Protein AF-0000000085632508 (afdb_homodimer)

Nearest PDB structures (foldseek):
  6iqc-assembly1_A  TM=9.049E-01  e=2.270E-01  Saccharolobus solfataricus P2
  2k6b-assembly1_A  TM=7.893E-01  e=1.364E-02  Homo sapiens
  6iqc-assembly1_A  TM=8.963E-01  e=1.609E-01  Saccharolobus solfataricus P2
  1edk-assembly1_A  TM=5.184E-01  e=8.566E+00  Staphylococcus aureus
  1bdd-assembly1_A  TM=4.972E-01  e=7.999E+00  Staphylococcus aureus

pLDDT: mean 86.85, std 17.07, range [42.88, 98.12]

Secon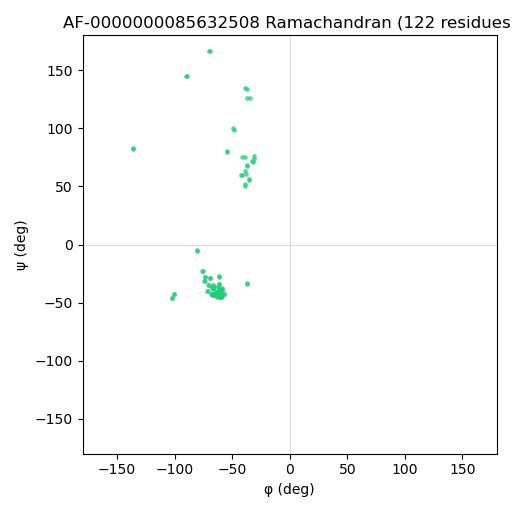dary structure (DSSP, 8-state):
-------------HHHHHHHHHHHHHHHB-HHHHHHHHHHHHH-HHHHHHHHHHHHHHHHHT-/-------------HHHHHHHHHHHHHHHB-HHHHHHHHHHHHH-HHHHHHHHHHHHHHHHHT-

Foldseek 3Di:
DPPPVPVPPPPPDPVVVVVVLVVLCPVQDDPVRVVVLVVCCVVPVVVSVVVSVVSVVVVVVVD/DPCPVPVVVPPPDPVVVVVVLVVVCPVQDDPVRVVVLVVCCVVPVVVSVVVSVVSVVVVVVVD

InterPro domains:
  IPR002836 PDCD5-like [PF01984] (15-63)
  IPR002836 PDCD5-like [PTHR10840] (13-63)
  IPR036883 PDCD5-like superfamily [G3DSA:1.10.8.140] (11-63)
  IPR036883 PDCD5-like superfamily [SSF46950] (13-62)

Structure (mmCIF, N/CA/C/O backbone):
data_AF-0000000085632508-model_v1
#
loop_
_entity.id
_entity.type
_entity.pdbx_description
1 polymer 'Uncharacterized protein'
#
loop_
_atom_site.group_PDB
_atom_site.id
_atom_site.type_symbol
_atom_site.label_atom_id
_atom_site.label_alt_id
_atom_site.label_comp_id
_atom_site.label_asym_id
_atom_site.label_entity_id
_atom_site.label_seq_id
_atom_site.pdbx_PDB_ins_code
_atom_site.Cartn_x
_atom_site.Cartn_y
_atom_site.Cartn_z
_atom_site.occupancy
_atom_site.B_iso_or_equiv
_atom_site.auth_seq_id
_atom_site.auth_comp_id
_atom_site.auth_asym_id
_atom_site.auth_atom_id
_atom_site.pdbx_PDB_model_num
ATOM 1 N N . MET A 1 1 ? -18.391 46.25 10.43 1 43.41 1 MET A N 1
ATOM 2 C CA . MET A 1 1 ? -17.031 45.719 10.562 1 43.41 1 MET A CA 1
ATOM 3 C C . MET A 1 1 ? -16.938 44.281 10.055 1 43.41 1 MET A C 1
ATOM 5 O O . MET A 1 1 ? -17.562 43.375 10.609 1 43.41 1 MET A O 1
ATOM 9 N N . SER A 1 2 ? -16.875 44.062 8.664 1 53.69 2 SER A N 1
ATOM 10 C CA . SER A 1 2 ? -16.953 42.812 7.875 1 53.69 2 SER A CA 1
ATOM 11 C C . SER A 1 2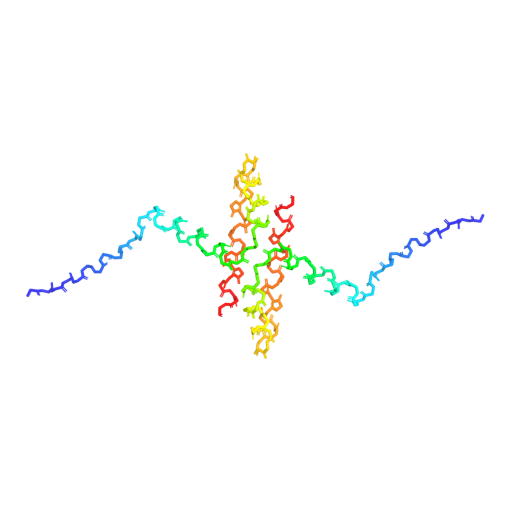 ? -15.93 41.812 8.352 1 53.69 2 SER A C 1
ATOM 13 O O . SER A 1 2 ? -14.734 42.094 8.398 1 53.69 2 SER A O 1
ATOM 15 N N . HIS A 1 3 ? -16.25 41.094 9.453 1 50.5 3 HIS A N 1
ATOM 16 C CA . HIS A 1 3 ? -15.492 39.969 9.953 1 50.5 3 HIS A CA 1
ATOM 17 C C . HIS A 1 3 ? -14.961 39.094 8.805 1 50.5 3 HIS A C 1
ATOM 19 O O . HIS A 1 3 ? -15.734 38.406 8.133 1 50.5 3 HIS A O 1
ATOM 25 N N . SER A 1 4 ? -14.289 39.719 7.836 1 53.91 4 SER A N 1
ATOM 26 C CA . SER A 1 4 ? -13.5 38.969 6.871 1 53.91 4 SER A CA 1
ATOM 27 C C . SER A 1 4 ? -12.727 37.844 7.547 1 53.91 4 SER A C 1
ATOM 29 O O . SER A 1 4 ? -11.695 38.062 8.172 1 53.91 4 SER A O 1
ATOM 31 N N . THR A 1 5 ? -13.406 36.875 8.211 1 49.81 5 THR A N 1
ATOM 32 C CA . THR A 1 5 ? -12.789 35.625 8.648 1 49.81 5 THR A CA 1
ATOM 33 C C . THR A 1 5 ? -11.805 35.125 7.602 1 49.81 5 THR A C 1
ATOM 35 O O . THR A 1 5 ? -12.211 34.719 6.512 1 49.81 5 THR A O 1
ATOM 38 N N . HIS A 1 6 ? -10.719 35.875 7.25 1 52.09 6 HIS A N 1
ATOM 39 C CA . HIS A 1 6 ? -9.625 35.25 6.539 1 52.09 6 HIS A CA 1
ATOM 40 C C . HIS A 1 6 ? -9.398 33.812 7.047 1 52.09 6 HIS A C 1
ATOM 42 O O . HIS A 1 6 ? -9.023 33.625 8.203 1 52.09 6 HIS A O 1
ATOM 48 N N . GLN A 1 7 ? -10.32 32.906 6.809 1 52.09 7 GLN A N 1
ATOM 49 C CA . GLN A 1 7 ? -9.992 31.5 7.02 1 52.09 7 GLN A CA 1
ATOM 50 C C . GLN A 1 7 ? -8.539 31.219 6.648 1 52.09 7 GLN A C 1
ATOM 52 O O . GLN A 1 7 ? -8.195 31.156 5.465 1 52.09 7 GLN A O 1
ATOM 57 N N . THR A 1 8 ? -7.574 31.906 7.211 1 53.34 8 THR A N 1
ATOM 58 C CA . THR A 1 8 ? -6.203 31.453 7.008 1 53.34 8 THR A CA 1
ATOM 59 C C . THR A 1 8 ? -6.145 29.938 6.848 1 53.34 8 THR A C 1
ATOM 61 O O . THR A 1 8 ? -6.664 29.203 7.688 1 53.34 8 THR A O 1
ATOM 64 N N . ILE A 1 9 ? -6.52 29.453 5.703 1 54.19 9 ILE A N 1
ATOM 65 C CA . ILE A 1 9 ? -6.203 28.062 5.426 1 54.19 9 ILE A CA 1
ATOM 66 C C . ILE A 1 9 ? -4.879 27.688 6.09 1 54.19 9 ILE A C 1
ATOM 68 O O . ILE A 1 9 ? -3.826 28.219 5.73 1 54.19 9 ILE A O 1
ATOM 72 N N . ILE A 1 10 ? -4.781 27.562 7.332 1 53.38 10 ILE A N 1
ATOM 73 C CA . ILE A 1 10 ? -3.584 27.109 8.023 1 53.38 10 ILE A CA 1
ATOM 74 C C . ILE A 1 10 ? -2.953 25.953 7.246 1 53.38 10 ILE A C 1
ATOM 76 O O . ILE A 1 10 ? -3.551 24.875 7.113 1 53.38 10 ILE A O 1
ATOM 80 N N . HIS A 1 11 ? -2.305 26.266 6.156 1 59.44 11 HIS A N 1
ATOM 81 C CA . HIS A 1 11 ? -1.521 25.203 5.512 1 59.44 11 HIS A CA 1
ATOM 82 C C . HIS A 1 11 ? -0.641 24.484 6.523 1 59.44 11 HIS A C 1
ATOM 84 O O . HIS A 1 11 ? 0.141 25.109 7.238 1 59.44 11 HIS A O 1
ATOM 90 N N . PRO A 1 12 ? -1.233 23.328 6.871 1 62.53 12 PRO A N 1
ATOM 91 C CA . PRO A 1 12 ? -0.31 22.688 7.805 1 62.53 12 PRO A CA 1
ATOM 92 C C . PRO A 1 12 ? 1.155 22.906 7.438 1 62.53 12 PRO A C 1
ATOM 94 O O . PRO A 1 12 ? 1.488 23.047 6.258 1 62.53 12 PRO A O 1
ATOM 97 N N . ALA A 1 13 ? 1.893 23.406 8.367 1 73.75 13 ALA A N 1
ATOM 98 C CA . ALA A 1 13 ? 3.334 23.547 8.164 1 73.75 13 ALA A CA 1
ATOM 99 C C . ALA A 1 13 ? 3.889 22.344 7.402 1 73.75 13 ALA A C 1
ATOM 101 O O . ALA A 1 13 ? 3.361 21.234 7.508 1 73.75 13 ALA A O 1
ATOM 102 N N . PRO A 1 14 ? 4.68 22.594 6.453 1 78.69 14 PRO A N 1
ATOM 103 C CA . PRO A 1 14 ? 5.312 21.516 5.699 1 78.69 14 PRO A CA 1
ATOM 104 C C . PRO A 1 14 ? 5.68 20.328 6.582 1 78.69 14 PRO A C 1
ATOM 106 O O . PRO A 1 14 ? 5.535 19.172 6.168 1 78.69 14 PRO A O 1
ATOM 109 N N . ARG A 1 15 ? 6.043 20.656 7.828 1 85.38 15 ARG A N 1
ATOM 110 C CA . ARG A 1 15 ? 6.414 19.578 8.734 1 85.38 15 ARG A CA 1
ATOM 111 C C . ARG A 1 15 ? 5.195 18.75 9.133 1 85.38 15 ARG A C 1
ATOM 113 O O . ARG A 1 15 ? 5.27 17.531 9.227 1 85.38 15 ARG A O 1
ATOM 120 N N . GLU A 1 16 ? 4.109 19.422 9.258 1 87.81 16 GLU A N 1
ATOM 121 C CA . GLU A 1 16 ? 2.898 18.719 9.656 1 87.81 16 GLU A CA 1
ATOM 122 C C . GLU A 1 16 ? 2.381 17.828 8.539 1 87.81 16 GLU A C 1
ATOM 124 O O . GLU A 1 16 ? 1.898 16.719 8.789 1 87.81 16 GLU A O 1
ATOM 129 N N . ALA A 1 17 ? 2.494 18.422 7.391 1 88.75 17 ALA A N 1
ATOM 130 C CA . ALA A 1 17 ? 2.07 17.641 6.23 1 88.75 17 ALA A CA 1
ATOM 131 C C . ALA A 1 17 ? 2.898 16.359 6.09 1 88.75 17 ALA A C 1
ATOM 133 O O . ALA A 1 17 ? 2.361 15.297 5.785 1 88.75 17 ALA A O 1
ATOM 134 N N . GLU A 1 18 ? 4.176 16.422 6.348 1 90.06 18 GLU A N 1
ATOM 135 C CA . GLU A 1 18 ? 5.07 15.273 6.266 1 90.06 18 GLU A CA 1
ATOM 136 C C . GLU A 1 18 ? 4.746 14.25 7.344 1 90.06 18 GLU A C 1
ATOM 138 O O . GLU A 1 18 ? 4.789 13.039 7.094 1 90.06 18 GLU A O 1
ATOM 143 N N . GLU A 1 19 ? 4.395 14.789 8.445 1 92.88 19 GLU A N 1
ATOM 144 C CA . GLU A 1 19 ? 4.035 13.898 9.547 1 92.88 19 GLU A CA 1
ATOM 145 C C . GLU A 1 19 ? 2.75 13.141 9.242 1 92.88 19 GLU A C 1
ATOM 147 O O . GLU A 1 19 ? 2.65 11.945 9.516 1 92.88 19 GLU A O 1
ATOM 152 N N . ARG A 1 20 ? 1.889 13.82 8.742 1 92.19 20 ARG A N 1
ATOM 153 C CA . ARG A 1 20 ? 0.625 13.18 8.391 1 92.19 20 ARG A CA 1
ATOM 154 C C . ARG A 1 20 ? 0.835 12.094 7.34 1 92.19 20 ARG A C 1
ATOM 156 O O . ARG A 1 20 ? 0.257 11.008 7.434 1 92.19 20 ARG A O 1
ATOM 163 N N . ARG A 1 21 ? 1.624 12.367 6.371 1 93.19 21 ARG A N 1
ATOM 164 C CA . ARG A 1 21 ? 1.96 11.414 5.324 1 93.19 21 ARG A CA 1
ATOM 165 C C . ARG A 1 21 ? 2.564 10.141 5.918 1 93.19 21 ARG A C 1
ATOM 167 O O . ARG A 1 21 ? 2.184 9.031 5.543 1 93.19 21 ARG A O 1
ATOM 174 N N . GLN A 1 22 ? 3.4 10.328 6.855 1 94.5 22 GLN A N 1
ATOM 175 C CA . GLN A 1 22 ? 4.07 9.203 7.488 1 94.5 22 GLN A CA 1
ATOM 176 C C . GLN A 1 22 ? 3.078 8.344 8.273 1 94.5 22 GLN A C 1
ATOM 178 O O . GLN A 1 22 ? 3.162 7.117 8.258 1 94.5 22 GLN A O 1
ATOM 183 N N . ILE A 1 23 ? 2.15 9.102 8.883 1 94.81 23 ILE A N 1
ATOM 184 C CA . ILE A 1 23 ? 1.144 8.398 9.672 1 94.81 23 ILE A CA 1
ATOM 185 C C . ILE A 1 23 ? 0.254 7.566 8.75 1 94.81 23 ILE A C 1
ATOM 187 O O . ILE A 1 23 ? -0.038 6.406 9.047 1 94.81 23 ILE A O 1
ATOM 191 N N . MET A 1 24 ? -0.117 8.125 7.707 1 95.5 24 MET A N 1
ATOM 192 C CA . MET A 1 24 ? -0.968 7.422 6.75 1 95.5 24 MET A CA 1
ATOM 193 C C . MET A 1 24 ? -0.272 6.176 6.219 1 95.5 24 MET A C 1
ATOM 195 O O . MET A 1 24 ? -0.877 5.102 6.152 1 95.5 24 MET A O 1
ATOM 199 N N . LEU A 1 25 ? 0.951 6.324 5.879 1 96.88 25 LEU A N 1
ATOM 200 C CA . LEU A 1 25 ? 1.729 5.211 5.348 1 96.88 25 LEU A CA 1
ATOM 201 C C . LEU A 1 25 ? 1.856 4.098 6.379 1 96.88 25 LEU A C 1
ATOM 203 O O . LEU A 1 25 ? 1.75 2.916 6.039 1 96.88 25 LEU A O 1
ATOM 207 N N . SER A 1 26 ? 1.983 4.504 7.582 1 97.06 26 SER A N 1
ATOM 208 C CA . SER A 1 26 ? 2.16 3.533 8.656 1 97.06 26 SER A CA 1
ATOM 209 C C . SER A 1 26 ? 0.887 2.729 8.891 1 97.06 26 SER A C 1
ATOM 211 O O . SER A 1 26 ? 0.945 1.582 9.344 1 97.06 26 SER A O 1
ATOM 213 N N . GLN A 1 27 ? -0.236 3.361 8.586 1 96.44 27 GLN A N 1
ATOM 214 C CA . GLN A 1 27 ? -1.518 2.684 8.75 1 96.44 27 GLN A CA 1
ATOM 215 C C . GLN A 1 27 ? -1.751 1.67 7.633 1 96.44 27 GLN A C 1
ATOM 217 O O . GLN A 1 27 ? -2.475 0.689 7.816 1 96.44 27 GLN A O 1
ATOM 222 N N . ILE A 1 28 ? -1.103 1.853 6.543 1 97.94 28 ILE A N 1
ATOM 223 C CA . ILE A 1 28 ? -1.36 1.05 5.352 1 97.94 28 ILE A CA 1
ATOM 224 C C . ILE A 1 28 ? -0.289 -0.029 5.215 1 97.94 28 ILE A C 1
ATOM 226 O O . ILE A 1 28 ? -0.602 -1.193 4.957 1 97.94 28 ILE A O 1
ATOM 230 N N . LEU A 1 29 ? 0.909 0.339 5.441 1 97.94 29 LEU A N 1
ATOM 231 C CA . LEU A 1 29 ? 2.045 -0.534 5.168 1 97.94 29 LEU A CA 1
ATOM 232 C C . LEU A 1 29 ? 2.381 -1.388 6.387 1 97.94 29 LEU A C 1
ATOM 234 O O . LEU A 1 29 ? 2.291 -0.917 7.523 1 97.94 29 LEU A O 1
ATOM 238 N N . SER A 1 30 ? 2.814 -2.615 6.105 1 98.12 30 SER A N 1
ATOM 239 C CA . SER A 1 30 ? 3.359 -3.451 7.172 1 98.12 30 SER A CA 1
ATOM 240 C C . SER A 1 30 ? 4.707 -2.924 7.652 1 98.12 30 SER A C 1
ATOM 242 O O . SER A 1 30 ? 5.336 -2.104 6.98 1 98.12 30 SER A O 1
ATOM 244 N N . ALA A 1 31 ? 5.152 -3.396 8.734 1 97.44 31 ALA A N 1
ATOM 245 C CA . ALA A 1 31 ? 6.461 -3.008 9.258 1 97.44 31 ALA A CA 1
ATOM 246 C C . ALA A 1 31 ? 7.57 -3.355 8.273 1 97.44 31 ALA A C 1
ATOM 248 O O . ALA A 1 31 ? 8.5 -2.566 8.07 1 97.44 31 ALA A O 1
ATOM 249 N N . GLN A 1 32 ? 7.492 -4.492 7.766 1 97 32 GLN A N 1
ATOM 250 C CA . GLN A 1 32 ? 8.477 -4.945 6.785 1 97 32 GLN A CA 1
ATOM 251 C C . GLN A 1 32 ? 8.453 -4.07 5.535 1 97 32 GLN A C 1
ATOM 253 O O . GLN A 1 32 ? 9.508 -3.711 5.004 1 97 32 GLN A O 1
ATOM 258 N N . ALA A 1 33 ? 7.363 -3.744 5.152 1 98 33 ALA A N 1
ATOM 259 C CA . ALA A 1 33 ? 7.219 -2.908 3.961 1 98 33 ALA A CA 1
ATOM 260 C C . ALA A 1 33 ? 7.777 -1.509 4.203 1 98 33 ALA A C 1
ATOM 262 O O . ALA A 1 33 ? 8.422 -0.933 3.326 1 98 33 ALA A O 1
ATOM 263 N N . ARG A 1 34 ? 7.473 -1.011 5.332 1 97.5 34 ARG A N 1
ATOM 264 C CA . ARG A 1 34 ? 8 0.302 5.691 1 97.5 34 ARG A CA 1
ATOM 265 C C . ARG A 1 34 ? 9.523 0.302 5.68 1 97.5 34 ARG A C 1
ATOM 267 O O . ARG A 1 34 ? 10.148 1.265 5.227 1 97.5 34 ARG A O 1
ATOM 274 N N . GLU A 1 35 ? 10.062 -0.757 6.113 1 97.44 35 GLU A N 1
ATOM 275 C CA . GLU A 1 35 ? 11.516 -0.903 6.129 1 97.44 35 GLU A CA 1
ATOM 276 C C . GLU A 1 35 ? 12.078 -0.979 4.715 1 97.44 35 GLU A C 1
ATOM 278 O O . GLU A 1 35 ? 13.094 -0.353 4.41 1 97.44 35 GLU A O 1
ATOM 283 N N . ARG A 1 36 ? 11.391 -1.725 3.93 1 97.06 36 ARG A N 1
ATOM 284 C CA . ARG A 1 36 ? 11.805 -1.825 2.533 1 97.06 36 ARG A CA 1
ATOM 285 C C . ARG A 1 36 ? 11.75 -0.465 1.845 1 97.06 36 ARG A C 1
ATOM 287 O O . ARG A 1 36 ? 12.664 -0.095 1.111 1 97.06 36 ARG A O 1
ATOM 294 N N . LEU A 1 37 ? 10.719 0.25 2.109 1 97.38 37 LEU A N 1
ATOM 295 C CA . LEU A 1 37 ? 10.562 1.586 1.544 1 97.38 37 LEU A CA 1
ATOM 296 C C . LEU A 1 37 ? 11.688 2.506 2.014 1 97.38 37 LEU A C 1
ATOM 298 O O . LEU A 1 37 ? 12.242 3.268 1.221 1 97.38 37 LEU A O 1
ATOM 302 N N . ALA A 1 38 ? 12 2.404 3.252 1 97.06 38 ALA A N 1
ATOM 303 C CA . ALA A 1 38 ? 13.07 3.213 3.828 1 97.06 38 ALA A CA 1
ATOM 304 C C . ALA A 1 38 ? 14.406 2.9 3.166 1 97.06 38 ALA A C 1
ATOM 306 O O . ALA A 1 38 ? 15.211 3.803 2.92 1 97.06 38 ALA A O 1
ATOM 307 N N . ARG A 1 39 ? 14.547 1.64 2.953 1 97.31 39 ARG A N 1
ATOM 308 C CA . ARG A 1 39 ? 15.781 1.211 2.299 1 97.31 39 ARG A CA 1
ATOM 309 C C . ARG A 1 39 ? 15.867 1.763 0.879 1 97.31 39 ARG A C 1
ATOM 311 O O . ARG A 1 39 ? 16.922 2.229 0.452 1 97.31 39 ARG A O 1
ATOM 318 N N . ILE A 1 40 ? 14.836 1.754 0.236 1 97.38 40 ILE A N 1
ATOM 319 C CA . ILE A 1 40 ? 14.797 2.301 -1.115 1 97.38 40 ILE A CA 1
ATOM 320 C C . ILE A 1 40 ? 15.078 3.801 -1.075 1 97.38 40 ILE A C 1
ATOM 322 O O . ILE A 1 40 ? 15.789 4.328 -1.934 1 97.38 40 ILE A O 1
ATOM 326 N N . ALA A 1 41 ? 14.523 4.426 -0.128 1 97.19 41 ALA A N 1
ATOM 327 C CA . ALA A 1 41 ? 14.672 5.871 0.011 1 97.19 41 ALA A CA 1
ATOM 328 C C . ALA A 1 41 ? 16.141 6.254 0.206 1 97.19 41 ALA A C 1
ATOM 330 O O . ALA A 1 41 ? 16.562 7.352 -0.176 1 97.19 41 ALA A O 1
ATOM 331 N N . LEU A 1 42 ? 16.953 5.344 0.782 1 97.38 42 LEU A N 1
ATOM 332 C CA . LEU A 1 42 ? 18.359 5.594 1.045 1 97.38 42 LEU A CA 1
ATOM 333 C C . LEU A 1 42 ? 19.172 5.555 -0.247 1 97.38 42 LEU A C 1
ATOM 335 O O . LEU A 1 42 ? 20.219 6.207 -0.351 1 97.38 42 LEU A O 1
ATOM 339 N N . VAL A 1 43 ? 18.75 4.867 -1.155 1 96.56 43 VAL A N 1
ATOM 340 C CA . VAL A 1 43 ? 19.516 4.637 -2.379 1 96.56 43 VAL A CA 1
ATOM 341 C C . VAL A 1 43 ? 18.969 5.504 -3.506 1 96.56 43 VAL A C 1
ATOM 343 O O . VAL A 1 43 ? 19.719 6.113 -4.258 1 96.56 43 VAL A O 1
ATOM 346 N N . LYS A 1 44 ? 17.594 5.5 -3.617 1 97.12 44 LYS A N 1
ATOM 347 C CA . LYS A 1 44 ? 16.875 6.242 -4.648 1 97.12 44 LYS A CA 1
ATOM 348 C C . LYS A 1 44 ? 15.664 6.965 -4.059 1 97.12 44 LYS A C 1
ATOM 350 O O . LYS A 1 44 ? 14.523 6.527 -4.242 1 97.12 44 LYS A O 1
ATOM 355 N N . PRO A 1 45 ? 15.805 8.117 -3.477 1 96.69 45 PRO A N 1
ATOM 356 C CA . PRO A 1 45 ? 14.727 8.828 -2.793 1 96.69 45 PRO A CA 1
ATOM 357 C C . PRO A 1 45 ? 13.57 9.188 -3.727 1 96.69 45 PRO A C 1
ATOM 359 O O . PRO A 1 45 ? 12.406 9.164 -3.312 1 96.69 45 PRO A O 1
ATOM 362 N N . GLU A 1 46 ? 13.945 9.469 -4.961 1 96.69 46 GLU A N 1
ATOM 363 C CA . GLU A 1 46 ? 12.898 9.805 -5.922 1 96.69 46 GLU A CA 1
ATOM 364 C C . GLU A 1 46 ? 11.984 8.609 -6.18 1 96.69 46 GLU A C 1
ATOM 366 O O . GLU A 1 46 ? 10.773 8.766 -6.316 1 96.69 46 GLU A O 1
ATOM 371 N N . LYS A 1 47 ? 12.648 7.465 -6.32 1 97.25 47 LYS A N 1
ATOM 372 C CA . LYS A 1 47 ? 11.875 6.246 -6.508 1 97.25 47 LYS A CA 1
ATOM 373 C C . LYS A 1 47 ? 10.977 5.969 -5.305 1 97.25 47 LYS A C 1
ATOM 375 O O . LYS A 1 47 ? 9.797 5.648 -5.461 1 97.25 47 LYS A O 1
ATOM 380 N N . ALA A 1 48 ? 11.5 6.121 -4.133 1 97.75 48 ALA A N 1
ATOM 381 C CA . ALA A 1 48 ? 10.742 5.922 -2.9 1 97.75 48 ALA A CA 1
ATOM 382 C C . ALA A 1 48 ? 9.547 6.859 -2.834 1 97.75 48 ALA A C 1
ATOM 384 O O . ALA A 1 48 ? 8.445 6.449 -2.451 1 97.75 48 ALA A O 1
ATOM 385 N N . GLY A 1 49 ? 9.852 8.078 -3.23 1 96.31 49 GLY A N 1
ATOM 386 C CA . GLY A 1 49 ? 8.766 9.039 -3.258 1 96.31 49 GLY A CA 1
ATOM 387 C C . GLY A 1 49 ? 7.641 8.648 -4.195 1 96.31 49 GLY A C 1
ATOM 388 O O . GLY A 1 49 ? 6.461 8.812 -3.865 1 96.31 49 GLY A O 1
ATOM 389 N N . GLY A 1 50 ? 7.992 8.125 -5.328 1 97.06 50 GLY A N 1
ATOM 390 C CA . GLY A 1 50 ? 6.988 7.645 -6.262 1 97.06 50 GLY A CA 1
ATOM 391 C C . GLY A 1 50 ? 6.168 6.492 -5.715 1 97.06 50 GLY A C 1
ATOM 392 O O . GLY A 1 50 ? 4.949 6.457 -5.879 1 97.06 50 GLY A O 1
ATOM 393 N N . VAL A 1 51 ? 6.812 5.598 -5.039 1 97.88 51 VAL A N 1
ATOM 394 C CA . VAL A 1 51 ? 6.137 4.457 -4.426 1 97.88 51 VAL A CA 1
ATOM 395 C C . VAL A 1 51 ? 5.152 4.945 -3.369 1 97.88 51 VAL A C 1
ATOM 397 O O . VAL A 1 51 ? 4 4.504 -3.33 1 97.88 51 VAL A O 1
ATOM 400 N N . GLU A 1 52 ? 5.566 5.867 -2.555 1 98.06 52 GLU A N 1
ATOM 401 C CA . GLU A 1 52 ? 4.703 6.441 -1.526 1 98.06 52 GLU A CA 1
ATOM 402 C C . GLU A 1 52 ? 3.467 7.09 -2.143 1 98.06 52 GLU A C 1
ATOM 404 O O . GLU A 1 52 ? 2.354 6.914 -1.644 1 98.06 52 GLU A O 1
ATOM 409 N N . ASP A 1 53 ? 3.719 7.824 -3.217 1 97.06 53 ASP A N 1
ATOM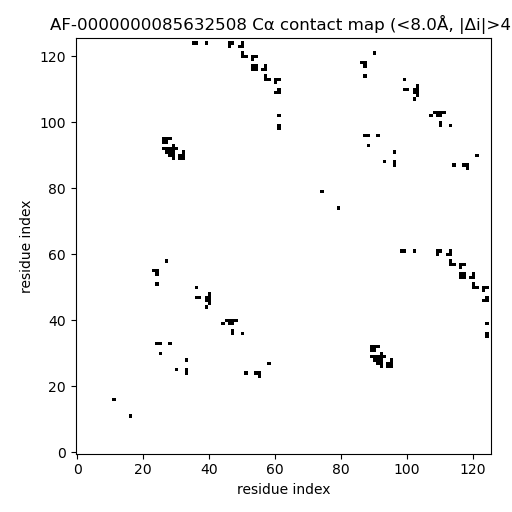 410 C CA . ASP A 1 53 ? 2.621 8.523 -3.873 1 97.06 53 ASP A CA 1
ATOM 411 C C . ASP A 1 53 ? 1.569 7.547 -4.387 1 97.06 53 ASP A C 1
ATOM 413 O O . ASP A 1 53 ? 0.368 7.797 -4.266 1 97.06 53 ASP A O 1
ATOM 417 N N . VAL A 1 54 ? 2.035 6.5 -4.93 1 97.38 54 VAL A N 1
ATOM 418 C CA . VAL A 1 54 ? 1.131 5.484 -5.453 1 97.38 54 VAL A CA 1
ATOM 419 C C . VAL A 1 54 ? 0.331 4.863 -4.312 1 97.38 54 VAL A C 1
ATOM 421 O O . VAL A 1 54 ? -0.881 4.664 -4.43 1 97.38 54 VAL A O 1
ATOM 424 N N . ILE A 1 55 ? 0.97 4.566 -3.178 1 97.5 55 ILE A N 1
ATOM 425 C CA . ILE A 1 55 ? 0.326 3.953 -2.021 1 97.5 55 ILE A CA 1
ATOM 426 C C . ILE A 1 55 ? -0.742 4.895 -1.466 1 97.5 55 ILE A C 1
ATOM 428 O O . ILE A 1 55 ? -1.842 4.457 -1.119 1 97.5 55 ILE A O 1
ATOM 432 N N . LEU A 1 56 ? -0.425 6.133 -1.426 1 96.88 56 LEU A N 1
ATOM 433 C CA . LEU A 1 56 ? -1.375 7.117 -0.918 1 96.88 56 LEU A CA 1
ATOM 434 C C . LEU A 1 56 ? -2.584 7.23 -1.842 1 96.88 56 LEU A C 1
ATOM 436 O O . LEU A 1 56 ? -3.709 7.426 -1.376 1 96.88 56 LEU A O 1
ATOM 440 N N . LEU A 1 57 ? -2.328 7.133 -3.129 1 95.69 57 LEU A N 1
ATOM 441 C CA . LEU A 1 57 ? -3.416 7.109 -4.102 1 95.69 57 LEU A CA 1
ATOM 442 C C . LEU A 1 57 ? -4.344 5.926 -3.852 1 95.69 57 LEU A C 1
ATOM 444 O O . LEU A 1 57 ? -5.566 6.082 -3.852 1 95.69 57 LEU A O 1
ATOM 448 N N . ALA A 1 58 ? -3.721 4.812 -3.592 1 96.06 58 ALA A N 1
ATOM 449 C CA . ALA A 1 58 ? -4.504 3.619 -3.283 1 96.06 58 ALA A CA 1
ATOM 450 C C . ALA A 1 58 ? -5.352 3.828 -2.029 1 96.06 58 ALA A C 1
ATOM 452 O O . ALA A 1 58 ? -6.508 3.404 -1.974 1 96.06 58 ALA A O 1
ATOM 453 N N . ALA A 1 59 ? -4.793 4.434 -1.087 1 96.75 59 ALA A N 1
ATOM 454 C CA . ALA A 1 59 ? -5.48 4.707 0.171 1 96.75 59 ALA A CA 1
ATOM 455 C C . ALA A 1 59 ? -6.734 5.547 -0.062 1 96.75 59 ALA A C 1
ATOM 457 O O . ALA A 1 59 ? -7.766 5.324 0.574 1 96.75 59 ALA A O 1
ATOM 458 N N . GLN A 1 60 ? -6.668 6.473 -0.935 1 94.81 60 GLN A N 1
ATOM 459 C CA . GLN A 1 60 ? -7.793 7.344 -1.261 1 94.81 60 GLN A CA 1
ATOM 460 C C . GLN A 1 60 ? -8.922 6.559 -1.92 1 94.81 60 GLN A C 1
ATOM 462 O O . GLN A 1 60 ? -10.102 6.832 -1.672 1 94.81 60 GLN A O 1
ATOM 467 N N . MET A 1 61 ? -8.547 5.562 -2.711 1 93.38 61 MET A N 1
ATOM 468 C CA . MET A 1 61 ? -9.531 4.723 -3.377 1 93.38 61 MET A CA 1
ATOM 469 C C . MET A 1 61 ? -10.18 3.756 -2.391 1 93.38 61 MET A C 1
ATOM 471 O O . MET A 1 61 ? -11.328 3.342 -2.582 1 93.38 61 MET A O 1
ATOM 475 N N . ALA A 1 62 ? -9.383 3.355 -1.382 1 92.25 62 ALA A N 1
ATOM 476 C CA . ALA A 1 62 ? -9.836 2.357 -0.419 1 92.25 62 ALA A CA 1
ATOM 477 C C . ALA A 1 62 ? -10.734 2.988 0.641 1 92.25 62 ALA A C 1
ATOM 479 O O . ALA A 1 62 ? -11.086 2.342 1.632 1 92.25 62 ALA A O 1
ATOM 480 N N . GLN A 1 63 ? -10.969 4.258 0.724 1 85.44 63 GLN A N 1
ATOM 481 C CA . GLN A 1 63 ? -11.805 4.926 1.713 1 85.44 63 GLN A CA 1
ATOM 482 C C . GLN A 1 63 ? -13.266 4.93 1.277 1 85.44 63 GLN A C 1
ATOM 484 O O . GLN A 1 63 ? -13.562 4.988 0.082 1 85.44 63 GLN A O 1
ATOM 489 N N . MET B 1 1 ? 15.516 -35.188 -33.969 1 42.88 1 MET B N 1
ATOM 490 C CA . MET B 1 1 ? 14.227 -35.062 -33.312 1 42.88 1 MET B CA 1
ATOM 491 C C . MET B 1 1 ? 14.164 -33.812 -32.469 1 42.88 1 MET B C 1
ATOM 493 O O . MET B 1 1 ? 14.984 -33.625 -31.562 1 42.88 1 MET B O 1
ATOM 497 N N . SER B 1 2 ? 13.805 -32.594 -33.062 1 53.22 2 SER B N 1
ATOM 498 C CA . SER B 1 2 ? 13.844 -31.203 -32.594 1 53.22 2 SER B CA 1
ATOM 499 C C . SER B 1 2 ? 13.094 -31.062 -31.266 1 53.22 2 SER B C 1
ATOM 501 O O . SER B 1 2 ? 11.914 -31.406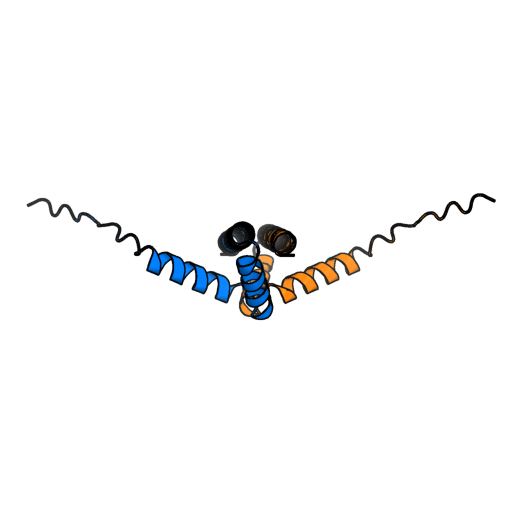 -31.172 1 53.22 2 SER B O 1
ATOM 503 N N . HIS B 1 3 ? 13.75 -31.438 -30.156 1 50.66 3 HIS B N 1
ATOM 504 C CA . HIS B 1 3 ? 13.289 -31.234 -28.781 1 50.66 3 HIS B CA 1
ATOM 505 C C . HIS B 1 3 ? 12.617 -29.875 -28.641 1 50.66 3 HIS B C 1
ATOM 507 O O . HIS B 1 3 ? 13.281 -28.828 -28.672 1 50.66 3 HIS B O 1
ATOM 513 N N . SER B 1 4 ? 11.656 -29.578 -29.547 1 53.97 4 SER B N 1
ATOM 514 C CA . SER B 1 4 ? 10.766 -28.453 -29.328 1 53.97 4 SER B CA 1
ATOM 515 C C . SER B 1 4 ? 10.297 -28.391 -27.875 1 53.97 4 SER B C 1
ATOM 517 O O . SER B 1 4 ? 9.422 -29.156 -27.469 1 53.97 4 SER B O 1
ATOM 519 N N . THR B 1 5 ? 11.188 -28.266 -26.906 1 49.47 5 THR B N 1
ATOM 520 C CA . THR B 1 5 ? 10.844 -27.953 -25.516 1 49.47 5 THR B CA 1
ATOM 521 C C . THR B 1 5 ? 9.719 -26.922 -25.469 1 49.47 5 THR B C 1
ATOM 523 O O . THR B 1 5 ? 9.914 -25.766 -25.844 1 49.47 5 THR B O 1
ATOM 526 N N . HIS B 1 6 ? 8.5 -27.25 -25.984 1 52.28 6 HIS B N 1
ATOM 527 C CA . HIS B 1 6 ? 7.352 -26.422 -25.625 1 52.28 6 HIS B CA 1
ATOM 528 C C . HIS B 1 6 ? 7.441 -25.969 -24.172 1 52.28 6 HIS B C 1
ATOM 530 O O . HIS B 1 6 ? 7.387 -26.781 -23.25 1 52.28 6 HIS B O 1
ATOM 536 N N . GLN B 1 7 ? 8.391 -25.109 -23.844 1 51.41 7 GLN B N 1
ATOM 537 C CA . GLN B 1 7 ? 8.289 -24.438 -22.547 1 51.41 7 GLN B CA 1
ATOM 538 C C . GLN B 1 7 ? 6.836 -24.156 -22.188 1 51.41 7 GLN B C 1
ATOM 540 O O . GLN B 1 7 ? 6.223 -23.234 -22.734 1 51.41 7 GLN B O 1
ATOM 545 N N . THR B 1 8 ? 5.949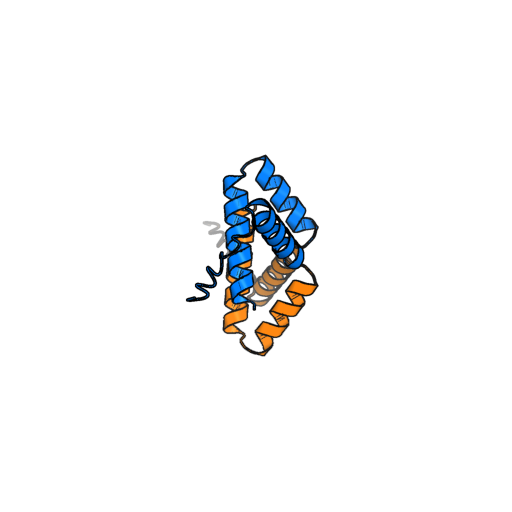 -25.109 -22.141 1 52.59 8 THR B N 1
ATOM 546 C CA . THR B 1 8 ? 4.625 -24.859 -21.578 1 52.59 8 THR B CA 1
ATOM 547 C C . THR B 1 8 ? 4.703 -23.797 -20.484 1 52.59 8 THR B C 1
ATOM 549 O O . THR B 1 8 ? 5.48 -23.953 -19.531 1 52.59 8 THR B O 1
ATOM 552 N N . ILE B 1 9 ? 4.879 -22.578 -20.844 1 53.88 9 ILE B N 1
ATOM 553 C CA . ILE B 1 9 ? 4.66 -21.531 -19.828 1 53.88 9 ILE B CA 1
ATOM 554 C C . ILE B 1 9 ? 3.576 -21.984 -18.859 1 53.88 9 ILE B C 1
ATOM 556 O O . ILE B 1 9 ? 2.418 -22.172 -19.234 1 53.88 9 ILE B O 1
ATOM 560 N N . ILE B 1 10 ? 3.771 -22.891 -18.031 1 53.31 10 ILE B N 1
ATOM 561 C CA . ILE B 1 10 ? 2.836 -23.297 -16.984 1 53.31 10 ILE B CA 1
ATOM 562 C C . ILE B 1 10 ? 2.156 -22.062 -16.391 1 53.31 10 ILE B C 1
ATOM 564 O O . ILE B 1 10 ? 2.812 -21.219 -15.773 1 53.31 10 ILE B O 1
ATOM 568 N N . HIS B 1 11 ? 1.222 -21.469 -17.094 1 59.28 11 HIS B N 1
ATOM 569 C CA . HIS B 1 11 ? 0.423 -20.422 -16.469 1 59.28 11 HIS B CA 1
ATOM 570 C C . HIS B 1 11 ? -0.107 -20.859 -15.117 1 59.28 11 HIS B C 1
ATOM 572 O O . HIS B 1 11 ? -0.756 -21.906 -15.008 1 59.28 11 HIS B O 1
ATOM 578 N N . PRO B 1 12 ? 0.673 -20.375 -14.148 1 62.72 12 PRO B N 1
ATOM 579 C CA . PRO B 1 12 ? 0.062 -20.797 -12.883 1 62.72 12 PRO B CA 1
ATOM 580 C C . PRO B 1 12 ? -1.464 -20.828 -12.953 1 62.72 12 PRO B C 1
ATOM 582 O O . PRO B 1 12 ? -2.07 -20.016 -13.664 1 62.72 12 PRO B O 1
ATOM 585 N N . ALA B 1 13 ? -1.996 -21.938 -12.609 1 73.94 13 ALA B N 1
ATOM 586 C CA . ALA B 1 13 ? -3.451 -22.031 -12.5 1 73.94 13 ALA B CA 1
ATOM 587 C C . ALA B 1 13 ? -4.035 -20.734 -11.93 1 73.94 13 ALA B C 1
ATOM 589 O O . ALA B 1 13 ? -3.381 -20.047 -11.133 1 73.94 13 ALA B O 1
ATOM 590 N N . PRO B 1 14 ? -5.043 -20.266 -12.516 1 78.38 14 PRO B N 1
ATOM 591 C CA . PRO B 1 14 ? -5.711 -19.078 -12 1 78.38 14 PRO B CA 1
ATOM 592 C C . PRO B 1 14 ? -5.75 -19.031 -10.477 1 78.38 14 PRO B C 1
ATOM 594 O O . PRO B 1 14 ? -5.574 -17.953 -9.883 1 78.38 14 PRO B O 1
ATOM 597 N N . ARG B 1 15 ? -5.863 -20.234 -9.883 1 85.44 15 ARG B N 1
ATOM 598 C CA . ARG B 1 15 ? -5.914 -20.281 -8.422 1 85.44 15 ARG B CA 1
ATOM 599 C C . ARG B 1 15 ? -4.555 -19.938 -7.82 1 85.44 15 ARG B C 1
ATOM 601 O O . ARG B 1 15 ? -4.48 -19.234 -6.809 1 85.44 15 ARG B O 1
ATOM 608 N N . GLU B 1 16 ? -3.549 -20.344 -8.5 1 87.81 16 GLU B N 1
ATOM 609 C CA . GLU B 1 16 ? -2.213 -20.078 -7.98 1 87.81 16 GLU B CA 1
ATOM 610 C C . GLU B 1 16 ? -1.858 -18.594 -8.102 1 87.81 16 GLU B C 1
ATOM 612 O O . GLU B 1 16 ? -1.222 -18.031 -7.207 1 87.81 16 GLU B O 1
ATOM 617 N N . ALA B 1 17 ? -2.277 -18.109 -9.227 1 88.81 17 ALA B N 1
ATOM 618 C CA . ALA B 1 17 ? -2.035 -16.688 -9.438 1 88.81 17 ALA B CA 1
ATOM 619 C C . ALA B 1 17 ? -2.736 -15.852 -8.375 1 88.81 17 ALA B C 1
ATOM 621 O O . ALA B 1 17 ? -2.168 -14.883 -7.863 1 88.81 17 ALA B O 1
ATOM 622 N N . GLU B 1 18 ? -3.926 -16.219 -7.984 1 90.06 18 GLU B N 1
ATOM 623 C CA . GLU B 1 18 ? -4.691 -15.516 -6.961 1 90.06 18 GLU B CA 1
ATOM 624 C C . GLU B 1 18 ? -4.035 -15.648 -5.59 1 90.06 18 GLU B C 1
ATOM 626 O O . GLU B 1 18 ? -4.008 -14.695 -4.816 1 90.06 18 GLU B O 1
ATOM 631 N N . GLU B 1 19 ? -3.518 -16.797 -5.414 1 92.88 19 GLU B N 1
ATOM 632 C CA . GLU B 1 19 ? -2.838 -17.031 -4.141 1 92.88 19 GLU B CA 1
ATOM 633 C C . GLU B 1 19 ? -1.575 -16.172 -4.031 1 92.88 19 GLU B C 1
ATOM 635 O O . GLU B 1 19 ? -1.295 -15.609 -2.973 1 92.88 19 GLU B O 1
ATOM 640 N N . ARG B 1 20 ? -0.92 -16.141 -5.047 1 92.19 20 ARG B N 1
ATOM 641 C CA . ARG B 1 20 ? 0.298 -15.328 -5.043 1 92.19 20 ARG B CA 1
ATOM 642 C C . ARG B 1 20 ? -0.021 -13.859 -4.816 1 92.19 20 ARG B C 1
ATOM 644 O O . ARG B 1 20 ? 0.673 -13.172 -4.059 1 92.19 20 ARG B O 1
ATOM 651 N N . ARG B 1 21 ? -1.022 -13.383 -5.441 1 93.19 21 ARG B N 1
ATOM 652 C CA . ARG B 1 21 ? -1.476 -12.008 -5.277 1 93.19 21 ARG B CA 1
ATOM 653 C C . ARG B 1 21 ? -1.802 -11.711 -3.818 1 93.19 21 ARG B C 1
ATOM 655 O O . ARG B 1 21 ? -1.396 -10.672 -3.285 1 93.19 21 ARG B O 1
ATOM 662 N N . GLN B 1 22 ? -2.432 -12.625 -3.211 1 94.38 22 GLN B N 1
ATOM 663 C CA . GLN B 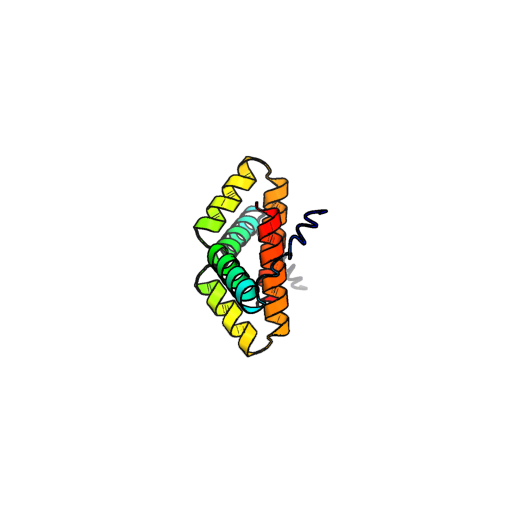1 22 ? -2.824 -12.453 -1.816 1 94.38 22 GLN B CA 1
ATOM 664 C C . GLN B 1 22 ? -1.604 -12.406 -0.902 1 94.38 22 GLN B C 1
ATOM 666 O O . GLN B 1 22 ? -1.562 -11.617 0.043 1 94.38 2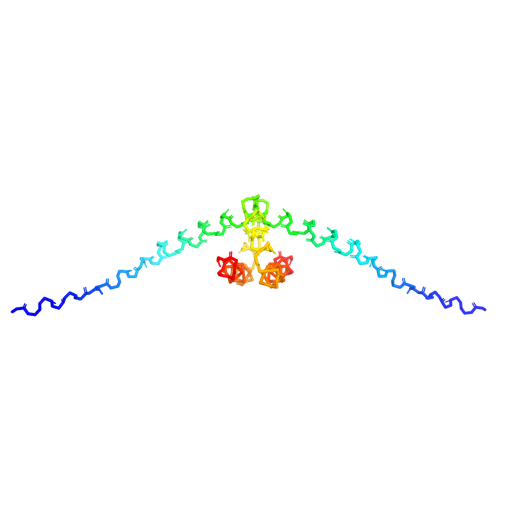2 GLN B O 1
ATOM 671 N N . ILE B 1 23 ? -0.642 -13.258 -1.312 1 94.88 23 ILE B N 1
ATOM 672 C CA . ILE B 1 23 ? 0.581 -13.305 -0.52 1 94.88 23 ILE B CA 1
ATOM 673 C C . ILE B 1 23 ? 1.331 -11.984 -0.64 1 94.88 23 ILE B C 1
ATOM 675 O O . ILE B 1 23 ? 1.798 -11.438 0.361 1 94.88 23 ILE B O 1
ATOM 679 N N . MET B 1 24 ? 1.396 -11.508 -1.784 1 95.5 24 MET B N 1
ATOM 680 C CA . MET B 1 24 ? 2.086 -10.25 -2.021 1 95.5 24 MET B CA 1
ATOM 681 C C . MET B 1 24 ? 1.422 -9.109 -1.248 1 95.5 24 MET B C 1
ATOM 683 O O . MET B 1 24 ? 2.104 -8.312 -0.604 1 95.5 24 MET B O 1
ATOM 687 N N . LEU B 1 25 ? 0.15 -9.078 -1.303 1 96.88 25 LEU B N 1
ATOM 688 C CA . LEU B 1 25 ? -0.607 -8.039 -0.612 1 96.88 25 LEU B CA 1
ATOM 689 C C . LEU B 1 25 ? -0.389 -8.117 0.896 1 96.88 25 LEU B C 1
ATOM 691 O O . LEU B 1 25 ? -0.237 -7.094 1.561 1 96.88 25 LEU B O 1
ATOM 695 N N . SER B 1 26 ? -0.291 -9.305 1.353 1 97.06 26 SER B N 1
ATOM 696 C CA . SER B 1 26 ? -0.128 -9.516 2.787 1 97.06 26 SER B CA 1
ATOM 697 C C . SER B 1 26 ? 1.243 -9.047 3.264 1 97.06 26 SER B C 1
ATOM 699 O O . SER B 1 26 ? 1.406 -8.664 4.422 1 97.06 26 SER B O 1
ATOM 701 N N . GLN B 1 27 ? 2.199 -9.117 2.355 1 96.44 27 GLN B N 1
ATOM 702 C CA . GLN B 1 27 ? 3.549 -8.672 2.691 1 96.44 27 GLN B CA 1
ATOM 703 C C . GLN B 1 27 ? 3.633 -7.152 2.73 1 96.44 27 GLN B C 1
ATOM 705 O O . GLN B 1 27 ? 4.473 -6.586 3.434 1 96.44 27 GLN B O 1
ATOM 710 N N . ILE B 1 28 ? 2.748 -6.504 2.064 1 98 28 ILE B N 1
ATOM 711 C CA . ILE B 1 28 ? 2.818 -5.059 1.891 1 98 28 ILE B CA 1
ATOM 712 C C . ILE B 1 28 ? 1.866 -4.375 2.869 1 98 28 ILE B C 1
ATOM 714 O O . ILE B 1 28 ? 2.234 -3.396 3.523 1 98 28 ILE B O 1
ATOM 718 N N . LEU B 1 29 ? 0.718 -4.91 2.992 1 97.94 29 LEU B N 1
ATOM 719 C CA . LEU B 1 29 ? -0.351 -4.262 3.744 1 97.94 29 LEU B CA 1
ATOM 720 C C . LEU B 1 29 ? -0.31 -4.672 5.211 1 97.94 29 LEU B C 1
ATOM 722 O O . LEU B 1 29 ? -0.019 -5.828 5.531 1 97.94 29 LEU B O 1
ATOM 726 N N . SER B 1 30 ? -0.652 -3.727 6.074 1 98.12 30 SER B N 1
ATOM 727 C CA . SER B 1 30 ? -0.854 -4.055 7.484 1 98.12 30 SER B CA 1
ATOM 728 C C . SER B 1 30 ? -2.109 -4.895 7.68 1 98.12 30 SER B C 1
ATOM 730 O O . SER B 1 30 ? -2.957 -4.973 6.789 1 98.12 30 SER B O 1
ATOM 732 N N . ALA B 1 31 ? -2.256 -5.461 8.789 1 97.38 31 ALA B N 1
ATOM 733 C CA . ALA B 1 31 ? -3.449 -6.238 9.109 1 97.38 31 ALA B CA 1
ATOM 734 C C . ALA B 1 31 ? -4.707 -5.379 9.016 1 97.38 31 ALA B C 1
ATOM 736 O O . ALA B 1 31 ? -5.734 -5.824 8.5 1 97.38 31 ALA B O 1
ATOM 737 N N . GLN B 1 32 ? -4.625 -4.25 9.555 1 96.94 32 GLN B N 1
ATOM 738 C CA . GLN B 1 32 ? -5.746 -3.314 9.523 1 96.94 32 GLN B CA 1
ATOM 739 C C . GLN B 1 32 ? -6.094 -2.926 8.086 1 96.94 32 GLN B C 1
ATOM 741 O O . GLN B 1 32 ? -7.27 -2.857 7.723 1 96.94 32 GLN B O 1
ATOM 746 N N . ALA B 1 33 ? -5.156 -2.729 7.367 1 97.94 33 ALA B N 1
ATOM 747 C CA . ALA B 1 33 ? -5.367 -2.348 5.973 1 97.94 33 ALA B CA 1
ATOM 748 C C . ALA B 1 33 ? -6.008 -3.484 5.188 1 97.94 33 ALA B C 1
ATOM 750 O O . ALA B 1 33 ? -6.895 -3.254 4.359 1 97.94 33 ALA B O 1
ATOM 751 N N . ARG B 1 34 ? -5.52 -4.645 5.422 1 97.44 34 ARG B N 1
ATOM 752 C CA . ARG B 1 34 ? -6.09 -5.812 4.766 1 97.44 34 ARG B CA 1
ATOM 753 C C . ARG B 1 34 ? -7.57 -5.961 5.102 1 97.44 34 ARG B C 1
ATOM 755 O O . ARG B 1 34 ? -8.383 -6.297 4.234 1 97.44 34 ARG B O 1
ATOM 762 N N . GLU B 1 35 ? -7.883 -5.652 6.293 1 97.31 35 GLU B N 1
ATOM 763 C CA . GLU B 1 35 ? -9.273 -5.719 6.738 1 97.31 35 GLU B CA 1
ATOM 764 C C . GLU B 1 35 ? -10.125 -4.656 6.055 1 97.31 35 GLU B C 1
ATOM 766 O O . GLU B 1 35 ? -11.242 -4.934 5.625 1 97.31 35 GLU B O 1
ATOM 771 N N . ARG B 1 36 ? -9.555 -3.514 5.988 1 97 36 ARG B N 1
ATOM 772 C CA . ARG B 1 36 ? -10.25 -2.43 5.309 1 97 36 ARG B CA 1
ATOM 773 C C . ARG B 1 36 ? -10.5 -2.771 3.842 1 97 36 ARG B C 1
ATOM 775 O O . ARG B 1 36 ? -11.594 -2.547 3.32 1 97 36 ARG B O 1
ATOM 782 N N . LEU B 1 37 ? -9.516 -3.33 3.236 1 97.38 37 LEU B N 1
ATOM 783 C CA . LEU B 1 37 ? -9.641 -3.74 1.843 1 97.38 37 LEU B CA 1
ATOM 784 C C . LEU B 1 37 ? -10.719 -4.809 1.683 1 97.38 37 LEU B C 1
A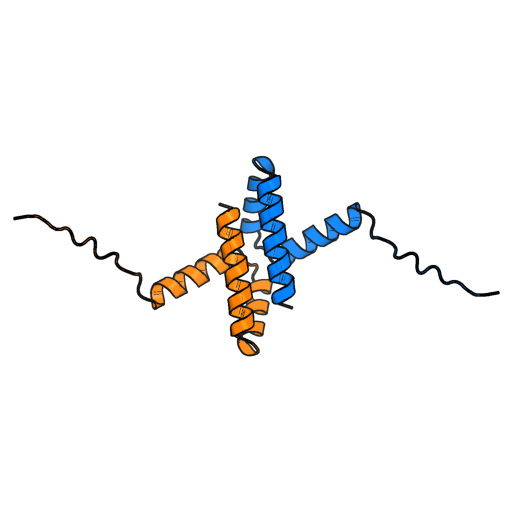TOM 786 O O . LEU B 1 37 ? -11.516 -4.754 0.743 1 97.38 37 LEU B O 1
ATOM 790 N N . ALA B 1 38 ? -10.742 -5.715 2.588 1 97 38 ALA B N 1
ATOM 791 C CA . ALA B 1 38 ? -11.742 -6.781 2.562 1 97 38 ALA B CA 1
ATOM 792 C C . ALA B 1 38 ? -13.148 -6.219 2.695 1 97 38 ALA B C 1
ATOM 794 O O . ALA B 1 38 ? -14.078 -6.688 2.031 1 97 38 ALA B O 1
ATOM 795 N N . ARG B 1 39 ? -13.195 -5.266 3.555 1 97.25 39 ARG B N 1
ATOM 796 C CA . ARG B 1 39 ? -14.484 -4.621 3.754 1 97.25 39 ARG B CA 1
ATOM 797 C C . ARG B 1 39 ? -14.945 -3.908 2.484 1 97.25 39 ARG B C 1
ATOM 799 O O . ARG B 1 39 ? -16.109 -3.996 2.102 1 97.25 39 ARG B O 1
ATOM 806 N N . ILE B 1 40 ? -14.094 -3.291 1.871 1 97.31 40 ILE B N 1
ATOM 807 C CA . ILE B 1 40 ? -14.398 -2.611 0.618 1 97.31 40 ILE B CA 1
ATOM 808 C C . ILE B 1 40 ? -14.828 -3.633 -0.433 1 97.31 40 ILE B C 1
ATOM 810 O O . ILE B 1 40 ? -15.758 -3.393 -1.202 1 97.31 40 ILE B O 1
ATOM 814 N N . ALA B 1 41 ? -14.156 -4.699 -0.45 1 97.12 41 ALA B N 1
ATOM 815 C CA . ALA B 1 41 ? -14.422 -5.75 -1.43 1 97.12 41 ALA B CA 1
ATOM 816 C C . ALA B 1 41 ? -15.836 -6.297 -1.277 1 97.12 41 ALA B C 1
ATOM 818 O O . ALA B 1 41 ? -16.438 -6.75 -2.25 1 97.12 41 ALA B O 1
ATOM 819 N N . LEU B 1 42 ? -16.406 -6.23 -0.051 1 97.38 42 LEU B N 1
ATOM 820 C CA . LEU B 1 42 ? -17.75 -6.738 0.23 1 97.38 42 LEU B CA 1
ATOM 821 C C . LEU B 1 42 ? -18.812 -5.82 -0.355 1 97.38 42 LEU B C 1
ATOM 823 O O . LEU B 1 42 ? -19.906 -6.266 -0.684 1 97.38 42 LEU B O 1
ATOM 827 N N . VAL B 1 43 ? -18.531 -4.637 -0.478 1 96.56 43 VAL B N 1
ATOM 828 C CA . VAL B 1 43 ? -19.516 -3.635 -0.877 1 96.56 43 VAL B CA 1
ATOM 829 C C . VAL B 1 43 ? -19.328 -3.271 -2.348 1 96.56 43 VAL B C 1
ATOM 831 O O . VAL B 1 43 ? -20.297 -3.164 -3.102 1 96.56 43 VAL B O 1
ATOM 834 N N . LYS B 1 44 ? -18.031 -3.039 -2.705 1 97.06 44 LYS B N 1
ATOM 835 C CA . LYS B 1 44 ? -17.641 -2.652 -4.055 1 97.06 44 LYS B CA 1
ATOM 836 C C . LYS B 1 44 ? -16.406 -3.439 -4.516 1 97.06 44 LYS B C 1
ATOM 838 O O . LYS B 1 44 ? -15.297 -2.906 -4.543 1 97.06 44 LYS B O 1
ATOM 843 N N . PRO B 1 45 ? -16.531 -4.652 -5.008 1 96.62 45 PRO B N 1
ATOM 844 C CA . PRO B 1 45 ? -15.414 -5.52 -5.371 1 96.62 45 PRO B CA 1
ATOM 845 C C . PRO B 1 45 ? -14.539 -4.922 -6.473 1 96.62 45 PRO B C 1
ATOM 847 O O . PRO B 1 45 ? -13.32 -5.102 -6.461 1 96.62 45 PRO B O 1
ATOM 850 N N . GLU B 1 46 ? -15.203 -4.207 -7.355 1 96.69 46 GLU B N 1
ATOM 851 C CA . GLU B 1 46 ? -14.438 -3.582 -8.43 1 96.69 46 GLU B CA 1
ATOM 852 C C . GLU B 1 46 ? -13.484 -2.525 -7.883 1 96.69 46 GLU B C 1
ATOM 854 O O . GLU B 1 46 ? -12.352 -2.4 -8.352 1 96.69 46 GLU B O 1
ATOM 859 N N . LYS B 1 47 ? -14.039 -1.751 -6.965 1 97.19 47 LYS B N 1
ATOM 860 C CA . LYS B 1 47 ? -13.195 -0.741 -6.328 1 97.19 47 LYS B CA 1
ATOM 861 C C . LYS B 1 47 ? -12.031 -1.386 -5.578 1 97.19 47 LYS B C 1
ATOM 863 O O . LYS B 1 47 ? -10.891 -0.94 -5.691 1 97.19 47 LYS B O 1
ATOM 868 N N . ALA B 1 48 ? -12.297 -2.426 -4.855 1 97.75 48 ALA B N 1
ATOM 869 C CA . ALA B 1 48 ? -11.273 -3.154 -4.117 1 97.75 48 ALA B CA 1
ATOM 870 C C . ALA B 1 48 ? -10.188 -3.684 -5.059 1 97.75 48 ALA B C 1
ATOM 872 O O . ALA B 1 48 ? -9 -3.594 -4.758 1 97.75 48 ALA B O 1
ATOM 873 N N . GLY B 1 49 ? -10.703 -4.199 -6.152 1 96.25 49 GLY B N 1
ATOM 874 C CA . GLY B 1 49 ? -9.758 -4.684 -7.148 1 96.25 49 GLY B CA 1
ATOM 875 C C . GLY B 1 49 ? -8.844 -3.598 -7.676 1 96.25 49 GLY B C 1
ATOM 876 O O . GLY B 1 49 ? -7.645 -3.826 -7.859 1 96.25 49 GLY B O 1
ATOM 877 N N . GLY B 1 50 ? -9.383 -2.447 -7.895 1 97.06 50 GLY B N 1
ATOM 878 C CA . GLY B 1 50 ? -8.57 -1.319 -8.32 1 97.06 50 GLY B CA 1
ATOM 879 C C . GLY B 1 50 ? -7.531 -0.91 -7.297 1 97.06 50 GLY B C 1
ATOM 880 O O . GLY B 1 50 ? -6.383 -0.63 -7.648 1 97.06 50 GLY B O 1
ATOM 881 N N . VAL B 1 51 ? -7.902 -0.909 -6.051 1 97.88 51 VAL B N 1
ATOM 882 C CA . VAL B 1 51 ? -6.988 -0.573 -4.965 1 97.88 51 VAL B CA 1
ATOM 883 C C . VAL B 1 51 ? -5.852 -1.588 -4.914 1 97.88 51 VAL B C 1
ATOM 885 O O . VAL B 1 51 ? -4.68 -1.213 -4.812 1 97.88 51 VAL B O 1
ATOM 888 N N . GLU B 1 52 ? -6.156 -2.83 -5.023 1 98.06 52 GLU B N 1
ATOM 889 C CA . GLU B 1 52 ? -5.152 -3.889 -5.031 1 98.06 52 GLU B CA 1
ATOM 890 C C . GLU B 1 52 ? -4.164 -3.707 -6.176 1 98.06 52 GLU B C 1
ATOM 892 O O . GLU B 1 52 ? -2.953 -3.855 -5.988 1 98.06 52 GLU B O 1
ATOM 897 N N . ASP B 1 53 ? -4.73 -3.391 -7.332 1 97.06 53 ASP B N 1
ATOM 898 C CA . ASP B 1 53 ? -3.891 -3.225 -8.516 1 97.06 53 ASP B CA 1
ATOM 899 C C . ASP B 1 53 ? -2.885 -2.092 -8.32 1 97.06 53 ASP B C 1
ATOM 901 O O . ASP B 1 53 ? -1.719 -2.217 -8.695 1 97.06 53 ASP B O 1
ATOM 905 N N . VAL B 1 54 ? -3.354 -1.061 -7.746 1 97.38 54 VAL B N 1
ATOM 906 C CA . VAL B 1 54 ? -2.486 0.087 -7.496 1 97.38 54 VAL B CA 1
ATOM 907 C C . VAL B 1 54 ? -1.391 -0.299 -6.508 1 97.38 54 VAL B C 1
ATOM 909 O O . VAL B 1 54 ? -0.222 0.047 -6.699 1 97.38 54 VAL B O 1
ATOM 912 N N . ILE B 1 55 ? -1.718 -1.041 -5.449 1 97.5 55 ILE B N 1
ATOM 913 C CA . ILE B 1 55 ? -0.769 -1.46 -4.422 1 97.5 55 ILE B CA 1
ATOM 914 C C . ILE B 1 55 ? 0.291 -2.369 -5.039 1 97.5 55 ILE B C 1
ATOM 916 O O . ILE B 1 55 ? 1.48 -2.236 -4.746 1 97.5 55 ILE B O 1
ATOM 920 N N . LEU B 1 56 ? -0.131 -3.225 -5.891 1 96.88 56 LEU B N 1
ATOM 921 C CA . LEU B 1 56 ? 0.799 -4.141 -6.543 1 96.88 56 LEU B CA 1
ATOM 922 C C . LEU B 1 56 ? 1.747 -3.383 -7.465 1 96.88 56 LEU B C 1
ATOM 924 O O . LEU B 1 56 ? 2.92 -3.742 -7.59 1 96.88 56 LEU B O 1
ATOM 928 N N . LEU B 1 57 ? 1.211 -2.365 -8.125 1 95.75 57 LEU B N 1
ATOM 929 C CA . LEU B 1 57 ? 2.047 -1.497 -8.945 1 95.75 57 LEU B CA 1
ATOM 930 C C . LEU B 1 57 ? 3.129 -0.829 -8.102 1 95.75 57 LEU B C 1
ATOM 932 O O . LEU B 1 57 ? 4.297 -0.795 -8.5 1 95.75 57 LEU B O 1
ATOM 936 N N . ALA B 1 58 ? 2.703 -0.386 -6.949 1 96.06 58 ALA B N 1
ATOM 937 C CA . ALA B 1 58 ? 3.662 0.224 -6.035 1 96.06 58 ALA B CA 1
ATOM 938 C C . ALA B 1 58 ? 4.738 -0.776 -5.621 1 96.06 58 ALA B C 1
ATOM 940 O O . ALA B 1 58 ? 5.918 -0.424 -5.523 1 96.06 58 ALA B O 1
ATOM 941 N N . ALA B 1 59 ? 4.344 -1.933 -5.375 1 96.88 59 ALA B N 1
ATOM 942 C CA . ALA B 1 59 ? 5.266 -2.996 -4.98 1 96.88 59 ALA B CA 1
ATOM 943 C C . ALA B 1 59 ? 6.332 -3.221 -6.047 1 96.88 59 ALA B C 1
ATOM 945 O O . ALA B 1 59 ? 7.5 -3.441 -5.727 1 96.88 59 ALA B O 1
ATOM 946 N N . GLN B 1 60 ? 5.969 -3.172 -7.273 1 94.88 60 GLN B N 1
ATOM 947 C CA . GLN B 1 60 ? 6.887 -3.359 -8.391 1 94.88 60 GLN B CA 1
ATOM 948 C C . GLN B 1 60 ? 7.914 -2.232 -8.453 1 94.88 60 GLN B C 1
ATOM 950 O O . GLN B 1 60 ? 9.078 -2.469 -8.773 1 94.88 60 GLN B O 1
ATOM 955 N N . MET B 1 61 ? 7.48 -1.034 -8.102 1 93.44 61 MET B N 1
ATOM 956 C CA . MET B 1 61 ? 8.375 0.12 -8.094 1 93.44 61 MET B CA 1
ATOM 957 C C . MET B 1 61 ? 9.336 0.057 -6.91 1 93.44 61 MET B C 1
ATOM 959 O O . MET B 1 61 ? 10.438 0.597 -6.977 1 93.44 61 MET B O 1
ATOM 963 N N . ALA B 1 62 ? 8.844 -0.545 -5.809 1 92.56 62 ALA B N 1
ATOM 964 C CA . ALA B 1 62 ? 9.625 -0.591 -4.574 1 92.56 62 ALA B CA 1
ATOM 965 C C . ALA B 1 62 ? 10.664 -1.705 -4.621 1 92.56 62 ALA B C 1
ATOM 967 O O . ALA B 1 62 ? 11.312 -1.999 -3.615 1 92.56 62 ALA B O 1
ATOM 968 N N . GLN B 1 63 ? 10.75 -2.562 -5.578 1 85.94 63 GLN B N 1
ATOM 969 C CA . GLN B 1 63 ? 11.711 -3.65 -5.688 1 85.94 63 GLN B CA 1
ATOM 970 C C . GLN B 1 63 ? 13.016 -3.17 -6.32 1 85.94 63 GLN B C 1
ATOM 972 O O . GLN B 1 63 ? 13.008 -2.27 -7.164 1 85.94 63 GLN B O 1
#

Organism: NCBI:txid586396

Radius of gyration: 20.31 Å; Cα contacts (8 Å, |Δi|>4): 96; chains: 2; bounding box: 39×81×44 Å

Sequence (126 aa):
MSHSTHQTIIHPAPREAEERRQIMLSQILSAQARERLARIALVKPEKAGGVEDVILLAAQMAQMSHSTHQTIIHPAPREAEERRQIMLSQILSAQARERLARIALVKPEKAGGVEDVILLAAQMAQ

Solvent-accessible surface area (backbone atoms only — not comparable to full-atom values): 7048 Å² total; per-residue (Å²): 132,83,78,69,72,70,72,68,71,73,64,63,50,72,67,52,51,51,50,49,52,52,50,53,46,58,56,38,32,18,74,67,34,49,49,48,45,52,53,38,35,74,78,39,46,68,55,32,49,51,27,49,52,38,46,51,51,23,52,63,60,64,102,132,84,80,70,72,72,71,67,73,73,65,62,52,71,67,51,50,51,48,50,51,52,51,52,46,57,55,38,32,17,72,66,33,50,50,48,45,50,53,39,35,74,78,40,46,68,54,31,49,50,26,50,51,38,44,52,52,25,50,62,60,66,103